Protein AF-A0A9E1UG89-F1 (afdb_monomer)

Secondary structure (DSSP, 8-state):
-----SSGGG----HHHHHHHHHH--EEEEEEEETTEEEEEEEE--------TT---TTTTS----

Foldseek 3Di:
DDADPPPRVPDDDDPVVVVVVLQVDQWDWDWDADPVGIDTDTDGHHDDDVDDPPDCPPDPPPPPDD

Sequence (66 aa):
MIKIIRVSERGDYDKETIYSIFDDGYLCHVAYESDHGPVVLPTLYGRTIPQPPGCFVGQILKRTSS

pLDDT: mean 75.59, std 17.39, range [38.25, 96.31]

Radius of gyration: 16.1 Å; Cα contacts (8 Å, |Δi|>4): 40; chains: 1; bounding box: 35×33×37 Å

Nearest PDB structures (foldseek):
  7n0i-assembly4_H  TM=2.994E-01  e=1.370E+00  Severe acute respiratory syndrome coronavirus 2
  2cjr-assembly1_A  TM=4.348E-01  e=5.466E+00  SARS coronavirus TW1
  1x0g-assembly1_D  TM=4.987E-01  e=8.669E+00  Thermosynechococcus vestitus BP-1
  7oya-assembly1_E1  TM=2.054E-01  e=4.791E+00  Danio rerio
  7oyb-assembly1_E1  TM=1.778E-01  e=8.116E+00  Danio rerio

Mean predicted aligned error: 10.74 Å

Solvent-accessible surface area (backbone atoms only — not comparable to full-atom values): 4771 Å² total; per-residue (Å²): 136,91,76,67,83,75,70,47,88,76,63,81,84,52,67,66,65,55,50,54,56,54,73,76,47,48,73,44,75,52,73,48,82,51,101,91,44,82,45,76,44,85,41,80,54,78,81,90,63,96,67,68,98,79,75,79,83,83,68,82,87,80,76,83,90,127

Structure (mmCIF, N/CA/C/O backbone):
data_AF-A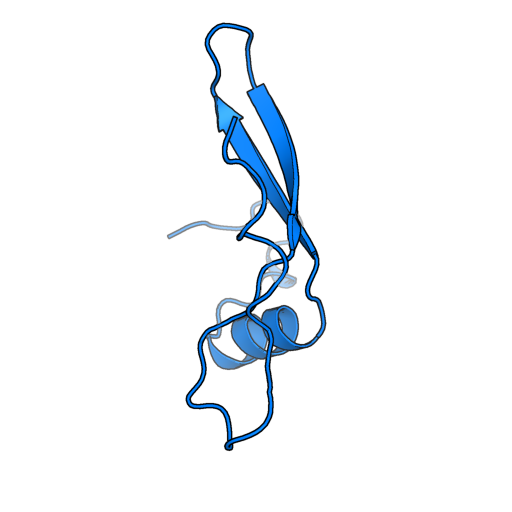0A9E1UG89-F1
#
_entry.id   AF-A0A9E1UG89-F1
#
loop_
_atom_site.group_PDB
_atom_site.id
_atom_site.type_symbol
_atom_site.label_atom_id
_atom_site.label_alt_id
_atom_site.label_comp_id
_atom_site.label_asym_id
_atom_site.label_entity_id
_atom_site.label_seq_id
_atom_site.pdbx_PDB_ins_code
_atom_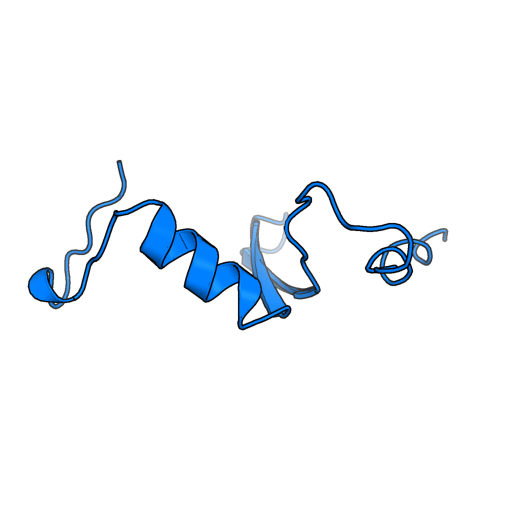site.Cartn_x
_atom_site.Cartn_y
_atom_site.Cartn_z
_atom_site.occupancy
_atom_site.B_iso_or_equiv
_atom_site.auth_seq_id
_atom_site.auth_comp_id
_atom_site.auth_asym_id
_atom_site.auth_atom_id
_atom_site.pdbx_PDB_model_num
ATOM 1 N N . MET A 1 1 ? -0.199 17.612 0.375 1.00 56.03 1 MET A N 1
ATO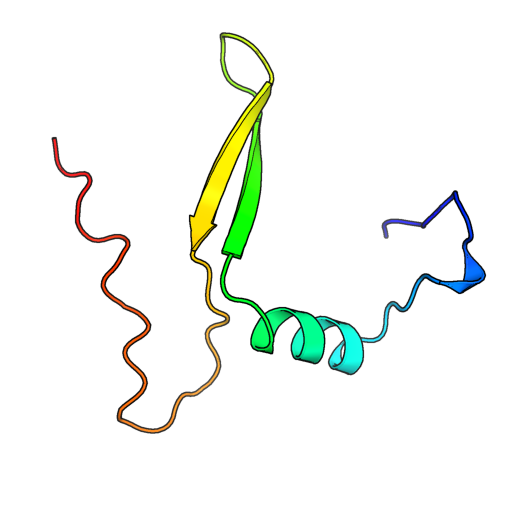M 2 C CA . MET A 1 1 ? -1.631 17.249 0.423 1.00 56.03 1 MET A CA 1
ATOM 3 C C . MET A 1 1 ? -2.083 17.017 -1.010 1.00 56.03 1 MET A C 1
ATOM 5 O O . MET A 1 1 ? -1.916 17.920 -1.820 1.00 56.03 1 MET A O 1
ATOM 9 N N . ILE A 1 2 ? -2.520 15.806 -1.354 1.00 77.44 2 ILE A N 1
ATOM 10 C CA . ILE A 1 2 ? -2.939 15.464 -2.724 1.00 77.44 2 ILE A CA 1
ATOM 11 C C . ILE A 1 2 ? -4.412 15.856 -2.872 1.00 77.44 2 ILE A C 1
ATOM 13 O O . ILE A 1 2 ? -5.197 15.599 -1.966 1.00 77.44 2 ILE A O 1
ATOM 17 N N . LYS A 1 3 ? -4.773 16.514 -3.980 1.00 82.44 3 LYS A N 1
ATOM 18 C CA . LYS A 1 3 ? -6.131 17.012 -4.241 1.00 82.44 3 LYS A CA 1
ATOM 19 C C . LYS A 1 3 ? -6.703 16.346 -5.488 1.00 82.44 3 LYS A C 1
ATOM 21 O O . LYS A 1 3 ? -6.102 16.418 -6.558 1.00 82.44 3 LYS A O 1
ATOM 26 N N . ILE A 1 4 ? -7.878 15.738 -5.354 1.00 85.06 4 ILE A N 1
ATOM 27 C CA . ILE A 1 4 ? -8.609 15.150 -6.480 1.00 85.06 4 ILE A CA 1
ATOM 28 C C . ILE A 1 4 ? -9.136 16.269 -7.386 1.00 85.06 4 ILE A C 1
ATOM 30 O O . ILE A 1 4 ? -9.860 17.160 -6.942 1.00 85.06 4 ILE A O 1
ATOM 34 N N . ILE A 1 5 ? -8.752 16.217 -8.664 1.00 87.06 5 ILE A N 1
ATOM 35 C CA . ILE A 1 5 ? -9.129 17.210 -9.684 1.00 87.06 5 ILE A CA 1
ATOM 36 C C . ILE A 1 5 ? -10.378 16.815 -10.479 1.00 87.06 5 ILE A C 1
ATOM 38 O O . ILE A 1 5 ? -11.115 17.684 -10.935 1.00 87.06 5 ILE A O 1
ATOM 42 N N . ARG A 1 6 ? -10.633 15.512 -10.657 1.00 84.94 6 ARG A N 1
ATOM 43 C CA . ARG A 1 6 ? -11.813 14.999 -11.364 1.00 84.94 6 ARG A CA 1
ATOM 44 C C . ARG A 1 6 ? -12.857 14.563 -10.350 1.00 84.94 6 ARG A C 1
ATOM 46 O O . ARG A 1 6 ? -12.567 13.686 -9.550 1.00 84.94 6 ARG A O 1
ATOM 53 N N . VAL A 1 7 ? -14.056 15.143 -10.426 1.00 83.56 7 VAL A N 1
ATOM 54 C CA . VAL A 1 7 ? -15.182 14.835 -9.523 1.00 83.56 7 VAL A CA 1
ATOM 55 C C . VAL A 1 7 ? -14.752 14.961 -8.056 1.00 83.56 7 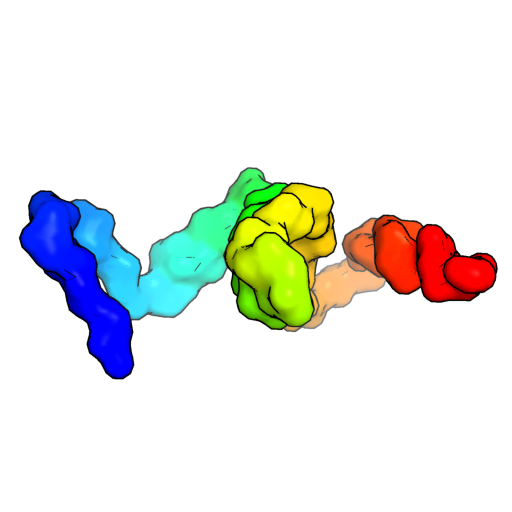VAL A C 1
ATOM 57 O O . VAL A 1 7 ? -14.781 14.009 -7.281 1.00 83.56 7 VAL A O 1
ATOM 60 N N . SER A 1 8 ? -14.291 16.158 -7.686 1.00 79.50 8 SER A N 1
ATOM 61 C CA . SER A 1 8 ? -13.701 16.449 -6.371 1.00 79.50 8 SER A CA 1
ATOM 62 C C . SER A 1 8 ? -14.625 16.152 -5.187 1.00 79.50 8 SER A C 1
ATOM 64 O O . SER A 1 8 ? -14.135 15.907 -4.092 1.00 79.50 8 SER A O 1
ATOM 66 N N . GLU A 1 9 ? -15.939 16.140 -5.414 1.00 79.44 9 GLU A N 1
ATOM 67 C CA . GLU A 1 9 ? -16.971 15.753 -4.442 1.00 79.44 9 GLU A CA 1
ATOM 68 C C . GLU A 1 9 ? -16.876 14.290 -3.971 1.00 79.44 9 GLU A C 1
ATOM 70 O O . GLU A 1 9 ? -17.386 13.968 -2.907 1.00 79.44 9 GLU A O 1
ATOM 75 N N . ARG A 1 10 ? -16.198 13.407 -4.722 1.00 81.56 10 ARG A N 1
ATOM 76 C CA . ARG A 1 10 ? -15.980 11.994 -4.348 1.00 81.56 10 ARG A CA 1
ATOM 77 C C . ARG A 1 10 ? -14.707 11.762 -3.529 1.00 81.56 10 ARG A C 1
ATOM 79 O O . ARG A 1 10 ? -14.381 10.619 -3.223 1.00 81.56 10 ARG A O 1
ATOM 86 N N . GLY A 1 11 ? -13.949 12.817 -3.240 1.00 78.31 11 GLY A N 1
ATOM 87 C CA . GLY A 1 11 ? -12.726 12.724 -2.455 1.00 78.31 11 GLY A CA 1
ATOM 88 C C . GLY A 1 11 ? -13.009 12.808 -0.965 1.00 78.31 11 GLY A C 1
ATOM 89 O O . GLY A 1 11 ? -13.200 13.910 -0.459 1.00 78.31 11 GLY A O 1
ATOM 90 N N . ASP A 1 12 ? -12.982 11.669 -0.278 1.00 82.12 12 ASP A N 1
ATOM 91 C CA . ASP A 1 12 ? -12.958 11.623 1.183 1.00 82.12 12 ASP A CA 1
ATOM 92 C C . ASP A 1 12 ? -11.504 11.550 1.677 1.00 82.12 12 ASP A C 1
ATOM 94 O O . ASP A 1 12 ? -10.688 10.799 1.137 1.00 82.12 12 ASP A O 1
ATOM 98 N N . TYR A 1 13 ? -11.164 12.382 2.661 1.00 84.56 13 TYR A N 1
ATOM 99 C CA . TYR A 1 13 ? -9.811 12.488 3.220 1.00 84.56 13 TYR A CA 1
ATOM 100 C C . TYR A 1 13 ? -9.784 12.156 4.715 1.00 84.56 13 TYR A C 1
ATOM 102 O O . TYR A 1 13 ? -8.750 12.352 5.363 1.00 84.56 13 TYR A O 1
ATOM 110 N N . ASP A 1 14 ? -10.907 11.690 5.270 1.00 86.88 14 ASP A N 1
ATOM 111 C CA . ASP A 1 14 ? -10.967 11.265 6.656 1.00 86.88 14 ASP A CA 1
ATOM 112 C C . ASP A 1 14 ? -10.191 9.958 6.863 1.00 86.88 14 ASP A C 1
ATOM 114 O O . ASP A 1 14 ? -10.213 9.035 6.043 1.00 86.88 14 ASP A O 1
ATOM 118 N N . LYS A 1 15 ? -9.463 9.882 7.980 1.00 84.50 15 LYS A N 1
ATOM 119 C CA . LYS A 1 15 ? -8.600 8.732 8.266 1.00 84.50 15 LYS A CA 1
ATOM 120 C C . LYS A 1 15 ? -9.401 7.454 8.489 1.00 84.50 15 LYS A C 1
ATOM 122 O O . LYS A 1 15 ? -8.906 6.392 8.129 1.00 84.50 15 LYS A O 1
ATOM 127 N N . GLU A 1 16 ? -10.586 7.536 9.085 1.00 86.12 16 GLU A N 1
ATOM 128 C CA . GLU A 1 16 ? -11.435 6.378 9.361 1.00 86.12 16 GLU A CA 1
ATOM 129 C C . GLU A 1 16 ? -11.922 5.750 8.054 1.00 86.12 16 GLU A C 1
ATOM 131 O O . GLU A 1 16 ? -11.724 4.552 7.838 1.00 86.12 16 GLU A O 1
ATOM 136 N N . THR A 1 17 ? -12.432 6.577 7.136 1.00 86.19 17 THR A N 1
ATOM 137 C CA . THR A 1 17 ? -12.842 6.158 5.788 1.00 86.19 17 THR A CA 1
ATOM 138 C C . THR A 1 17 ? -11.683 5.508 5.034 1.00 86.19 17 THR A C 1
ATOM 140 O O . THR A 1 17 ? -11.822 4.414 4.487 1.00 86.19 17 THR A O 1
ATOM 143 N N . ILE A 1 18 ? -10.510 6.148 5.049 1.00 87.12 18 ILE A N 1
ATOM 144 C CA . ILE A 1 18 ? -9.302 5.639 4.389 1.00 87.12 18 ILE A CA 1
ATOM 145 C C . ILE A 1 18 ? -8.906 4.267 4.952 1.00 87.12 18 ILE A C 1
ATOM 147 O O . ILE A 1 18 ? -8.609 3.345 4.196 1.00 87.12 18 ILE A O 1
ATOM 151 N N . TYR A 1 19 ? -8.895 4.116 6.275 1.00 86.88 19 TYR A N 1
ATOM 152 C CA . TYR A 1 19 ? -8.505 2.867 6.923 1.00 86.88 19 TYR A CA 1
ATOM 153 C C . TYR A 1 19 ? -9.497 1.732 6.692 1.00 86.88 19 TYR A C 1
ATOM 155 O O . TYR A 1 19 ? -9.053 0.614 6.456 1.00 86.88 19 TYR A O 1
ATOM 163 N N . SER A 1 20 ? -10.797 2.023 6.693 1.00 85.94 20 SER A N 1
ATOM 164 C CA . SER A 1 20 ? -11.834 1.039 6.373 1.00 85.94 20 SER A CA 1
ATOM 165 C C . SER A 1 20 ? -11.626 0.441 4.975 1.00 85.94 20 SER A C 1
ATOM 167 O O . SER A 1 20 ? -11.646 -0.775 4.808 1.00 85.94 20 SER A O 1
ATOM 169 N N . ILE A 1 21 ? -11.292 1.279 3.985 1.00 86.94 21 ILE A N 1
ATOM 170 C CA . ILE A 1 21 ? -10.971 0.826 2.620 1.00 86.94 21 ILE A CA 1
ATOM 171 C C . ILE A 1 21 ? -9.726 -0.071 2.604 1.00 86.94 21 ILE A C 1
ATOM 173 O O . ILE A 1 21 ? -9.705 -1.085 1.908 1.00 86.94 21 ILE A O 1
ATOM 177 N N . PHE A 1 22 ? -8.681 0.290 3.358 1.00 83.62 22 PHE A N 1
ATOM 178 C CA . PHE A 1 22 ? -7.458 -0.514 3.417 1.00 83.62 22 PHE A CA 1
ATOM 179 C C . PHE A 1 22 ? -7.657 -1.865 4.132 1.00 83.62 22 PHE A C 1
ATOM 181 O O . PHE A 1 22 ? -6.929 -2.818 3.866 1.00 83.62 22 PHE A O 1
ATOM 188 N N . ASP A 1 23 ? -8.622 -1.970 5.042 1.00 82.31 23 ASP A N 1
ATOM 189 C CA . ASP A 1 23 ? -8.922 -3.230 5.724 1.00 82.31 23 ASP A CA 1
ATOM 190 C C . ASP A 1 23 ? -9.848 -4.148 4.888 1.00 82.31 23 ASP A C 1
ATOM 192 O O . ASP A 1 23 ? -9.824 -5.363 5.087 1.00 82.31 23 ASP A O 1
ATOM 196 N N . ASP A 1 24 ? -10.608 -3.603 3.925 1.00 83.38 24 ASP A N 1
ATOM 197 C CA . ASP A 1 24 ? -11.514 -4.359 3.033 1.00 83.38 24 ASP A CA 1
ATOM 198 C C . ASP A 1 24 ? -10.784 -5.083 1.879 1.00 83.38 24 ASP A C 1
ATOM 200 O O . ASP A 1 24 ? -11.294 -6.044 1.302 1.00 83.38 24 ASP A O 1
ATOM 204 N N . GLY A 1 25 ? -9.556 -4.667 1.545 1.00 80.50 25 GLY A N 1
ATOM 205 C CA . GLY A 1 25 ? -8.790 -5.241 0.436 1.00 80.50 25 GLY A CA 1
ATOM 206 C C . GLY A 1 25 ? -7.307 -5.416 0.739 1.00 80.50 25 GLY A C 1
ATOM 207 O O . GLY A 1 25 ? -6.655 -4.507 1.230 1.00 80.50 25 GLY A O 1
ATOM 208 N N . TYR A 1 26 ? -6.736 -6.564 0.365 1.00 79.00 26 TYR A N 1
ATOM 209 C CA . TYR A 1 26 ? -5.325 -6.894 0.638 1.00 79.00 26 TYR A CA 1
ATOM 210 C C . TYR A 1 26 ? -4.389 -6.728 -0.567 1.00 79.00 26 TYR A C 1
ATOM 212 O O . TYR A 1 26 ? -3.191 -6.965 -0.444 1.00 79.00 26 TYR A O 1
ATOM 220 N N . LEU A 1 27 ? -4.900 -6.347 -1.742 1.00 86.62 27 LEU A N 1
ATOM 221 C CA . LEU A 1 27 ? -4.112 -6.190 -2.969 1.00 86.62 27 LEU A CA 1
ATOM 222 C C . LEU A 1 27 ? -3.841 -4.711 -3.253 1.00 86.62 27 LEU A C 1
ATOM 224 O O . LEU A 1 27 ? -4.769 -3.907 -3.294 1.00 86.62 27 LEU A O 1
ATOM 228 N N . CYS A 1 28 ? -2.585 -4.359 -3.521 1.00 85.88 28 CYS A N 1
ATOM 229 C CA . CYS A 1 28 ? -2.208 -3.032 -3.991 1.00 85.88 28 CYS A CA 1
ATOM 230 C C . CYS A 1 28 ? -1.322 -3.101 -5.238 1.00 85.88 28 CYS A C 1
ATOM 232 O O . CYS A 1 28 ? -0.680 -4.108 -5.532 1.00 85.88 28 CYS A O 1
ATOM 234 N N . HIS A 1 29 ? -1.298 -1.994 -5.977 1.00 91.25 29 HIS A N 1
ATOM 235 C CA . HIS A 1 29 ? -0.419 -1.801 -7.121 1.00 91.25 29 HIS A CA 1
ATOM 236 C C . HIS A 1 29 ? 0.650 -0.793 -6.721 1.00 91.25 29 HIS A C 1
ATOM 238 O O . HIS A 1 29 ? 0.354 0.387 -6.531 1.00 91.25 29 HIS A O 1
ATOM 244 N N . VAL A 1 30 ? 1.884 -1.258 -6.561 1.00 90.06 30 VAL A N 1
ATOM 245 C CA . VAL A 1 30 ? 3.015 -0.392 -6.231 1.00 90.06 30 VAL A CA 1
ATOM 246 C C . VAL A 1 30 ? 3.714 -0.021 -7.526 1.00 90.06 30 VAL A C 1
ATOM 248 O O . VAL A 1 30 ? 4.269 -0.885 -8.203 1.00 90.06 30 VAL A O 1
ATOM 251 N N . ALA A 1 31 ? 3.661 1.261 -7.877 1.00 90.62 31 ALA A N 1
ATOM 252 C CA . ALA A 1 31 ? 4.381 1.803 -9.019 1.00 90.62 31 ALA A CA 1
ATOM 253 C C . ALA A 1 31 ? 5.715 2.407 -8.568 1.00 90.62 31 ALA A C 1
ATOM 255 O O . ALA A 1 31 ? 5.758 3.131 -7.571 1.00 90.62 31 ALA A O 1
ATOM 256 N N . TYR A 1 32 ? 6.786 2.133 -9.307 1.00 93.06 32 TYR A N 1
ATOM 257 C CA . TYR A 1 32 ? 8.094 2.754 -9.103 1.00 93.06 32 TYR A CA 1
ATOM 258 C C . TYR A 1 32 ? 8.796 3.000 -10.444 1.00 93.06 32 TYR A C 1
ATOM 260 O O . TYR A 1 32 ? 8.460 2.391 -11.462 1.00 93.06 32 TYR A O 1
ATOM 268 N N . GLU A 1 33 ? 9.752 3.924 -10.452 1.00 96.31 33 GLU A N 1
ATOM 269 C CA . GLU A 1 33 ? 10.589 4.205 -11.618 1.00 96.31 33 GLU A CA 1
ATOM 270 C C . GLU A 1 33 ? 11.791 3.252 -11.633 1.00 96.31 33 GLU A C 1
ATOM 272 O O . GLU A 1 33 ? 12.480 3.099 -10.625 1.00 96.31 33 GLU A O 1
ATOM 277 N N . SER A 1 34 ? 12.027 2.593 -12.767 1.00 92.50 34 SER A N 1
ATOM 278 C CA . SER A 1 34 ? 13.208 1.760 -13.016 1.00 92.50 34 SER A CA 1
ATOM 279 C C . SER A 1 34 ? 14.066 2.372 -14.123 1.00 92.50 34 SER A C 1
ATOM 281 O O . SER A 1 34 ? 13.587 3.223 -14.874 1.00 92.50 34 SER A O 1
ATOM 283 N N . ASP A 1 35 ? 15.290 1.875 -14.308 1.00 92.12 35 ASP A N 1
ATOM 284 C CA . ASP A 1 35 ? 16.163 2.267 -15.428 1.00 92.12 35 ASP A CA 1
ATOM 285 C C . ASP A 1 35 ? 15.528 2.046 -16.815 1.00 92.12 35 ASP A C 1
ATOM 287 O O . ASP A 1 35 ? 15.943 2.646 -17.806 1.00 92.12 35 ASP A O 1
ATOM 291 N N . HIS A 1 36 ? 14.501 1.197 -16.898 1.00 92.81 36 HIS A N 1
ATOM 292 C CA . HIS A 1 36 ? 13.776 0.889 -18.131 1.00 92.81 36 HIS A CA 1
ATOM 293 C C . HIS A 1 36 ? 12.396 1.563 -18.215 1.00 92.81 36 HIS A C 1
ATOM 295 O O . HIS A 1 36 ? 11.636 1.284 -19.143 1.00 92.81 36 HIS A O 1
ATOM 301 N N . GLY A 1 37 ? 12.067 2.456 -17.275 1.00 93.88 37 GLY A N 1
ATOM 302 C CA . GLY A 1 37 ? 10.793 3.177 -17.213 1.00 93.88 37 GLY A CA 1
ATOM 303 C C . GLY A 1 37 ? 9.896 2.768 -16.033 1.00 93.88 37 GLY A C 1
ATOM 304 O O . GLY A 1 37 ? 10.348 2.078 -15.113 1.00 93.88 37 GLY A O 1
ATOM 305 N N . PRO A 1 38 ? 8.626 3.216 -16.013 1.00 94.25 38 PRO A N 1
ATOM 306 C CA . 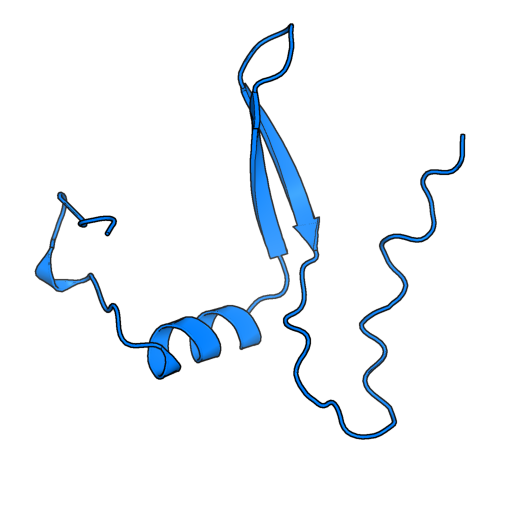PRO A 1 38 ? 7.708 2.963 -14.906 1.00 94.25 38 PRO A CA 1
ATOM 307 C C . PRO A 1 38 ? 7.261 1.497 -14.868 1.00 94.25 38 PRO A C 1
ATOM 309 O O . PRO A 1 38 ? 6.761 0.960 -15.856 1.00 94.25 38 PRO A O 1
ATOM 312 N N . VAL A 1 39 ? 7.391 0.869 -13.701 1.00 93.75 39 VAL A N 1
ATOM 313 C CA . VAL A 1 39 ? 6.991 -0.522 -13.445 1.00 93.75 39 VAL A CA 1
ATOM 314 C C . VAL A 1 39 ? 5.898 -0.547 -12.383 1.00 93.75 39 VAL A C 1
ATOM 316 O O . VAL A 1 39 ? 5.932 0.237 -11.436 1.00 93.75 39 VAL A O 1
ATOM 319 N N . VAL A 1 40 ? 4.927 -1.455 -12.530 1.00 91.31 40 VAL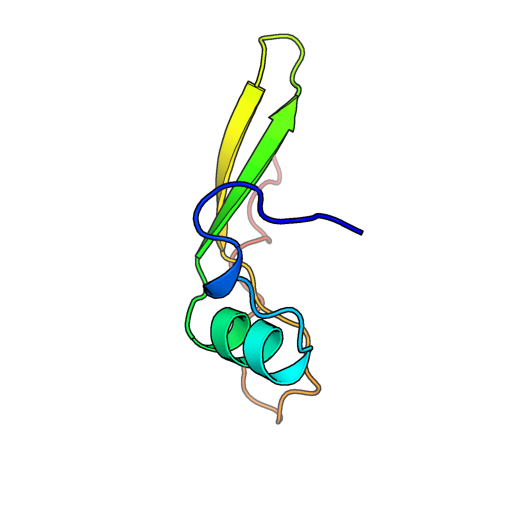 A N 1
ATOM 320 C CA . VAL A 1 40 ? 3.827 -1.653 -11.575 1.00 91.31 40 VAL A CA 1
ATOM 321 C C . VAL A 1 40 ? 3.830 -3.093 -11.074 1.00 91.31 40 VAL A C 1
ATOM 323 O O . VAL A 1 40 ? 3.733 -4.027 -11.867 1.00 91.31 40 VAL A O 1
ATOM 326 N N . LEU A 1 41 ? 3.913 -3.269 -9.755 1.00 91.31 41 LEU A N 1
ATOM 327 C CA . LEU A 1 41 ? 3.900 -4.572 -9.094 1.00 91.31 41 LEU A CA 1
ATOM 328 C C . LEU A 1 41 ? 2.566 -4.800 -8.364 1.00 91.31 41 LEU A C 1
ATOM 330 O O . LEU A 1 41 ? 2.219 -3.991 -7.497 1.00 91.31 41 LEU A O 1
ATOM 334 N N . PRO A 1 42 ? 1.824 -5.883 -8.670 1.00 88.31 42 PRO A N 1
ATOM 335 C CA . PRO A 1 42 ? 0.685 -6.307 -7.868 1.00 88.31 42 PRO A CA 1
ATOM 336 C C . PRO A 1 42 ? 1.203 -7.023 -6.616 1.00 88.31 42 PRO A C 1
ATOM 338 O O . PRO A 1 42 ? 1.661 -8.164 -6.678 1.00 88.31 42 PRO A O 1
ATOM 341 N N . THR A 1 43 ? 1.144 -6.344 -5.476 1.00 84.88 43 THR A N 1
ATOM 342 C CA . THR A 1 43 ? 1.687 -6.845 -4.211 1.00 84.88 43 THR A CA 1
ATOM 343 C C . THR A 1 43 ? 0.576 -6.938 -3.181 1.00 84.88 43 THR A C 1
ATOM 345 O O . THR A 1 43 ? -0.320 -6.096 -3.127 1.00 84.88 43 THR A O 1
ATOM 348 N N . LEU A 1 44 ? 0.624 -7.971 -2.343 1.00 86.31 44 LEU A N 1
ATOM 349 C CA . LEU A 1 44 ? -0.256 -8.045 -1.186 1.00 86.31 44 LEU A CA 1
ATOM 350 C C . LEU A 1 44 ? 0.289 -7.142 -0.078 1.00 86.31 44 LEU A C 1
ATOM 352 O O . LEU A 1 44 ? 1.474 -7.200 0.251 1.00 86.31 44 LEU A O 1
ATOM 356 N N . TYR A 1 45 ? -0.575 -6.321 0.505 1.00 83.56 45 TYR A N 1
ATOM 357 C CA . TYR A 1 45 ? -0.254 -5.482 1.651 1.00 83.56 45 TYR A CA 1
ATOM 358 C C . TYR A 1 45 ? -1.232 -5.772 2.789 1.00 83.56 45 TYR A C 1
ATOM 360 O O . TYR A 1 45 ? -2.337 -6.274 2.591 1.00 83.56 45 TYR A O 1
ATOM 368 N N . GLY A 1 46 ? -0.808 -5.454 4.004 1.00 82.12 46 GLY A N 1
ATOM 369 C CA . GLY A 1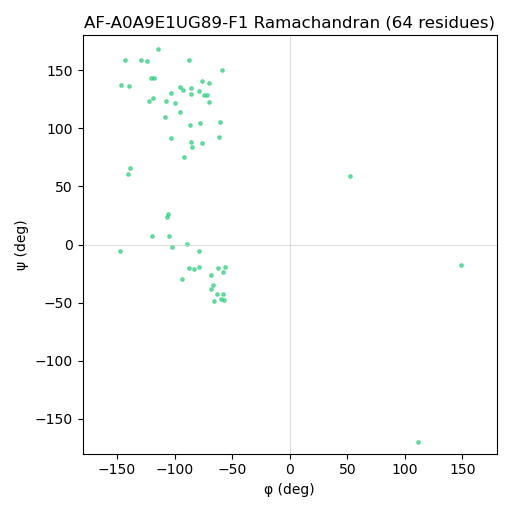 46 ? -1.658 -5.498 5.180 1.00 82.12 46 GLY A CA 1
ATOM 370 C C . GLY A 1 46 ? -1.230 -4.399 6.131 1.00 82.12 46 GLY A C 1
ATOM 371 O O . GLY A 1 46 ? -0.035 -4.161 6.323 1.00 82.12 46 GLY A O 1
ATOM 372 N N . ARG A 1 47 ? -2.204 -3.701 6.707 1.00 78.94 47 ARG A N 1
ATOM 373 C CA . ARG A 1 47 ? -1.941 -2.673 7.706 1.00 78.94 47 ARG A CA 1
ATOM 374 C C . ARG A 1 47 ? -1.566 -3.337 9.029 1.00 78.94 47 ARG A C 1
ATOM 376 O O . ARG A 1 47 ? -2.287 -4.198 9.529 1.00 78.94 47 ARG A O 1
ATOM 383 N N . THR A 1 48 ? -0.446 -2.927 9.619 1.00 76.06 48 THR A N 1
ATOM 384 C CA . THR A 1 48 ? -0.041 -3.398 10.949 1.00 76.06 48 THR A CA 1
ATOM 385 C C . THR A 1 48 ? -0.877 -2.691 12.014 1.00 76.06 48 THR A C 1
ATOM 387 O O . THR A 1 48 ? -0.494 -1.642 12.526 1.00 76.06 48 THR A O 1
ATOM 390 N N . ILE A 1 49 ? -2.042 -3.251 12.325 1.00 70.06 49 ILE A N 1
ATOM 391 C CA . ILE A 1 49 ? -2.798 -2.933 13.541 1.00 70.06 49 ILE A CA 1
ATOM 392 C C . ILE A 1 49 ? -2.315 -3.835 14.694 1.00 70.06 49 ILE A C 1
ATOM 394 O O . ILE A 1 49 ? -1.723 -4.884 14.425 1.00 70.06 49 ILE A O 1
ATOM 398 N N . PRO A 1 50 ? -2.527 -3.474 15.974 1.00 62.66 50 PRO A N 1
ATOM 399 C CA . PRO A 1 50 ? -2.344 -4.405 17.084 1.00 62.66 50 PRO A CA 1
ATOM 400 C C . PRO A 1 50 ? -3.326 -5.571 16.909 1.00 62.66 50 PRO A C 1
ATOM 402 O O . PRO A 1 50 ? -4.493 -5.482 17.278 1.00 62.66 50 PRO A O 1
ATOM 405 N N . GLN A 1 51 ? -2.877 -6.641 16.257 1.00 56.00 51 GLN A N 1
ATOM 406 C CA . GLN A 1 51 ? -3.708 -7.807 15.994 1.00 56.00 51 GLN A CA 1
ATOM 407 C C . GLN A 1 51 ? -3.857 -8.643 17.277 1.00 56.00 51 GLN A C 1
ATOM 409 O O . GLN A 1 51 ? -2.868 -8.822 17.997 1.00 56.00 51 GLN A O 1
ATOM 414 N N . PRO A 1 52 ? -5.042 -9.216 17.564 1.00 56.84 52 PRO A N 1
ATOM 415 C CA . PRO A 1 52 ? -5.161 -10.281 18.555 1.00 56.84 52 PRO A CA 1
ATOM 416 C C . PRO A 1 52 ? -4.269 -11.476 18.153 1.00 56.84 52 PRO A C 1
ATOM 418 O O . PRO A 1 52 ? -4.030 -11.691 16.957 1.00 56.84 52 PRO A O 1
ATOM 421 N N . PRO A 1 53 ? -3.752 -12.260 19.119 1.00 46.19 53 PRO A N 1
ATOM 422 C CA . PRO A 1 53 ? -2.849 -13.373 18.833 1.00 46.19 53 PRO A CA 1
ATOM 423 C C . PRO A 1 53 ? -3.550 -14.402 17.929 1.00 46.19 53 PRO A C 1
ATOM 425 O O . PRO A 1 53 ? -4.433 -15.124 18.378 1.00 46.19 53 PRO A O 1
ATOM 428 N N . GLY A 1 54 ? -3.181 -14.436 16.642 1.00 52.09 54 GLY A N 1
ATOM 429 C CA . GLY A 1 54 ? -3.744 -15.368 15.653 1.00 52.09 54 GLY A CA 1
ATOM 430 C C . GLY A 1 54 ? -3.830 -14.862 14.204 1.00 52.09 54 GLY A C 1
ATOM 431 O O . GLY A 1 54 ? -3.933 -15.683 13.296 1.00 52.09 54 GLY A O 1
ATOM 432 N N . CYS A 1 55 ? -3.747 -13.551 13.940 1.00 44.16 55 CYS A N 1
ATOM 433 C CA . CYS A 1 55 ? -3.794 -13.018 12.568 1.00 44.16 55 CYS A CA 1
ATOM 434 C C . CYS A 1 55 ? -2.397 -13.020 11.909 1.00 44.16 55 CYS A C 1
ATOM 436 O O . CYS A 1 55 ? -1.639 -12.053 11.994 1.00 44.16 55 CYS A O 1
ATOM 438 N N . PHE A 1 56 ? -2.028 -14.129 11.264 1.00 50.16 56 PHE A N 1
ATOM 439 C CA . PHE A 1 56 ? -0.770 -14.257 10.520 1.00 50.16 56 PHE A CA 1
ATOM 440 C C . PHE A 1 56 ? -0.909 -13.715 9.086 1.00 50.16 56 PHE A C 1
ATOM 442 O O . PHE A 1 56 ? -1.090 -14.472 8.140 1.00 50.16 56 PHE A O 1
ATOM 449 N N . VAL A 1 57 ? -0.749 -12.399 8.903 1.00 52.75 57 VAL A N 1
ATOM 450 C CA . VAL A 1 57 ? -0.533 -11.786 7.565 1.00 52.75 57 VAL A CA 1
ATOM 451 C C . VAL A 1 57 ? 0.933 -11.954 7.101 1.00 52.75 57 VAL A C 1
ATOM 453 O O . VAL A 1 57 ? 1.314 -11.631 5.978 1.00 52.75 57 VAL A O 1
ATOM 456 N N . GLY A 1 58 ? 1.799 -12.500 7.960 1.00 43.81 58 GLY A N 1
ATOM 457 C CA . GLY A 1 58 ? 3.228 -12.657 7.706 1.00 43.81 58 GLY A CA 1
ATOM 458 C C . GLY A 1 58 ? 3.612 -13.997 7.081 1.00 43.81 58 GLY A C 1
ATOM 459 O O . GLY A 1 58 ? 4.199 -14.824 7.771 1.00 43.81 58 GLY A O 1
ATOM 460 N N . GLN A 1 59 ? 3.366 -14.214 5.783 1.00 49.19 59 GLN A N 1
ATOM 461 C CA . GLN A 1 59 ? 4.093 -15.281 5.067 1.00 49.19 59 GLN A CA 1
ATOM 462 C C . GLN A 1 59 ? 4.393 -15.044 3.578 1.00 49.19 59 GLN A C 1
ATOM 464 O O . GLN A 1 59 ? 5.142 -15.821 2.991 1.00 49.19 59 GLN A O 1
ATOM 469 N N . ILE A 1 60 ? 3.910 -13.961 2.962 1.00 52.06 60 ILE A N 1
ATOM 470 C CA . ILE A 1 60 ? 4.032 -13.798 1.500 1.00 52.06 60 ILE A CA 1
ATOM 471 C C . ILE A 1 60 ? 5.358 -13.139 1.078 1.00 52.06 60 ILE A C 1
ATOM 473 O O . ILE A 1 60 ? 5.831 -13.376 -0.028 1.00 52.06 60 ILE A O 1
ATOM 477 N N . LEU A 1 61 ? 6.045 -12.422 1.978 1.00 47.75 61 LEU A N 1
ATOM 478 C CA . LEU A 1 61 ? 7.304 -11.725 1.665 1.00 47.75 61 LEU A CA 1
ATOM 479 C C . LEU A 1 61 ? 8.580 -12.395 2.222 1.00 47.75 61 LEU A C 1
ATOM 481 O O . LEU A 1 61 ? 9.574 -11.721 2.470 1.00 47.75 61 LEU A O 1
ATOM 485 N N . LYS A 1 62 ? 8.578 -13.718 2.451 1.00 43.31 62 LYS A N 1
ATOM 486 C CA . LYS A 1 62 ? 9.795 -14.474 2.837 1.00 43.31 62 LYS A CA 1
ATOM 487 C C . LYS A 1 62 ? 10.366 -15.367 1.725 1.00 43.31 62 LYS A C 1
ATOM 489 O O . LYS A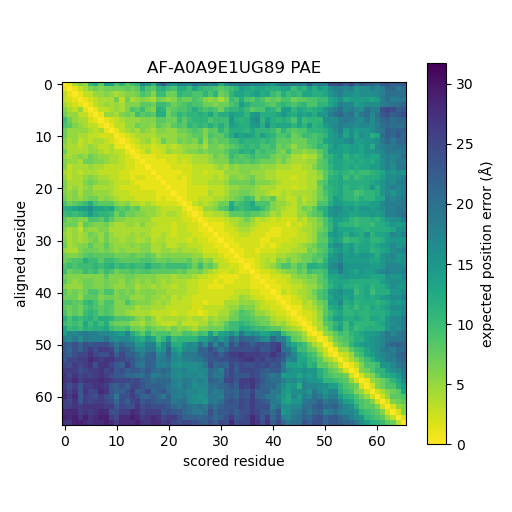 1 62 ? 11.078 -16.322 2.019 1.00 43.31 62 LYS A O 1
ATOM 494 N N . ARG A 1 63 ? 10.090 -15.080 0.447 1.00 43.19 63 ARG A N 1
ATOM 495 C CA . ARG A 1 63 ? 10.640 -15.875 -0.665 1.00 43.19 63 ARG A CA 1
ATOM 496 C C . ARG A 1 63 ? 11.070 -15.047 -1.878 1.00 43.19 63 ARG A C 1
ATOM 498 O O . ARG A 1 63 ? 10.622 -15.276 -2.988 1.00 43.19 63 ARG A O 1
ATOM 505 N N . THR A 1 64 ? 12.016 -14.146 -1.657 1.00 43.66 64 THR A N 1
ATOM 506 C CA . THR A 1 64 ? 12.972 -13.714 -2.690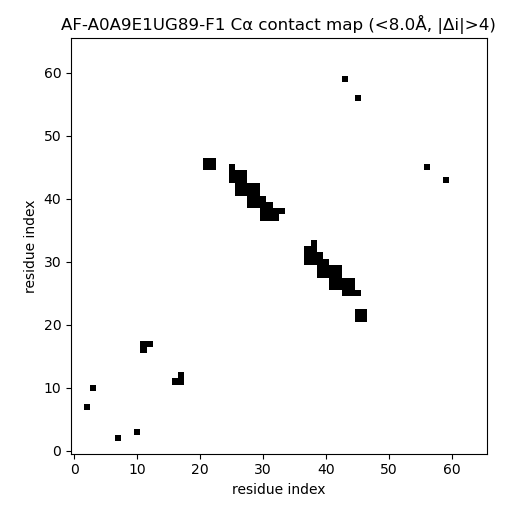 1.00 43.66 64 THR A CA 1
ATOM 507 C C . THR A 1 64 ? 14.349 -13.603 -2.044 1.00 43.66 64 THR A C 1
ATOM 509 O O . THR A 1 64 ? 14.917 -12.535 -1.862 1.00 43.66 64 THR A O 1
ATOM 512 N N . SER A 1 65 ? 14.864 -14.759 -1.626 1.00 38.25 65 SER A N 1
ATOM 513 C CA . SER A 1 65 ? 16.297 -15.010 -1.556 1.00 38.25 65 SER A CA 1
ATOM 514 C C . SER A 1 65 ? 16.650 -15.886 -2.757 1.00 38.25 65 SER A C 1
ATOM 516 O O . SER A 1 65 ? 16.494 -17.106 -2.683 1.00 38.25 65 SER A O 1
ATOM 518 N N . SER A 1 66 ? 17.021 -15.263 -3.872 1.00 39.50 66 SER A N 1
ATOM 519 C CA . SER A 1 66 ? 18.108 -15.694 -4.760 1.00 39.50 66 SER A CA 1
ATOM 520 C C . SER A 1 66 ? 18.305 -14.677 -5.870 1.00 39.50 66 SER A C 1
ATOM 522 O O . SER A 1 66 ? 17.297 -14.067 -6.285 1.00 39.50 66 SER A O 1
#